Protein AF-A0A5C7KB30-F1 (afdb_monomer)

Secondary structure (DSSP, 8-state):
-HHHHHHHHHHHHHHHHHHHHHHHHHHHHHHHHTT-GGG--HHHHHHHHHHHHHHHHHHHHHHHHHHHHHTTT-HHHHHHHHHHHHHHHHHHHHHHHHHHHHH----

Structure (mmCIF, N/CA/C/O backbone):
data_AF-A0A5C7KB30-F1
#
_entry.id   AF-A0A5C7KB30-F1
#
loop_
_atom_site.group_PDB
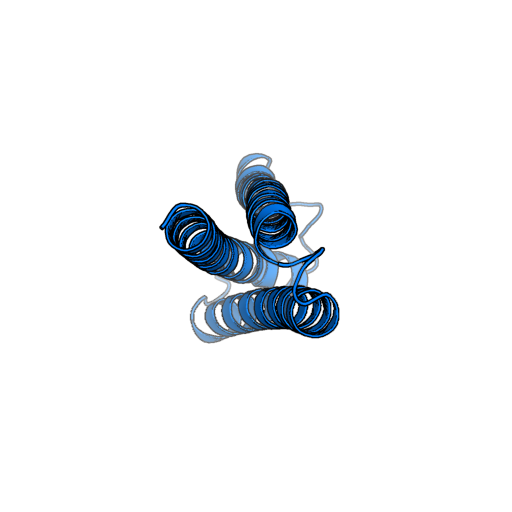_atom_site.id
_atom_site.type_symbol
_atom_site.label_atom_id
_atom_site.label_alt_id
_atom_site.label_comp_id
_atom_site.label_asym_id
_atom_site.label_entity_id
_atom_site.label_seq_id
_atom_site.pdbx_PDB_ins_code
_atom_site.Cartn_x
_atom_site.Cartn_y
_atom_site.Cartn_z
_atom_site.occupancy
_atom_site.B_iso_or_equiv
_atom_site.auth_seq_id
_atom_site.auth_comp_id
_atom_site.auth_asym_id
_atom_site.auth_atom_id
_atom_site.pdbx_PDB_model_num
ATOM 1 N N . MET A 1 1 ? 22.487 -7.937 -17.810 1.00 59.62 1 MET A N 1
ATOM 2 C CA . MET A 1 1 ? 22.420 -8.511 -16.444 1.00 59.62 1 MET A CA 1
ATOM 3 C C . MET A 1 1 ? 21.927 -7.500 -15.410 1.00 59.62 1 MET A C 1
ATOM 5 O O . MET A 1 1 ? 21.012 -7.831 -14.674 1.00 59.62 1 MET A O 1
ATOM 9 N N . GLU A 1 2 ? 22.437 -6.266 -15.395 1.00 83.88 2 GLU A N 1
ATOM 10 C CA . GLU A 1 2 ? 22.112 -5.232 -14.390 1.00 83.88 2 GLU A CA 1
ATOM 11 C C . GLU A 1 2 ? 20.609 -4.913 -14.238 1.00 83.88 2 GLU A C 1
ATOM 13 O O . GLU A 1 2 ? 20.069 -4.939 -13.134 1.00 83.88 2 GLU A O 1
ATOM 18 N N . LYS A 1 3 ? 19.881 -4.740 -15.350 1.00 85.00 3 LYS A N 1
ATOM 19 C CA . LYS A 1 3 ? 18.429 -4.471 -15.323 1.00 85.00 3 LYS A CA 1
ATOM 20 C C . LYS A 1 3 ? 17.598 -5.620 -14.753 1.00 85.00 3 LYS A C 1
ATOM 22 O O . LYS A 1 3 ? 16.577 -5.382 -14.116 1.00 85.00 3 LYS A O 1
ATOM 27 N N . GLY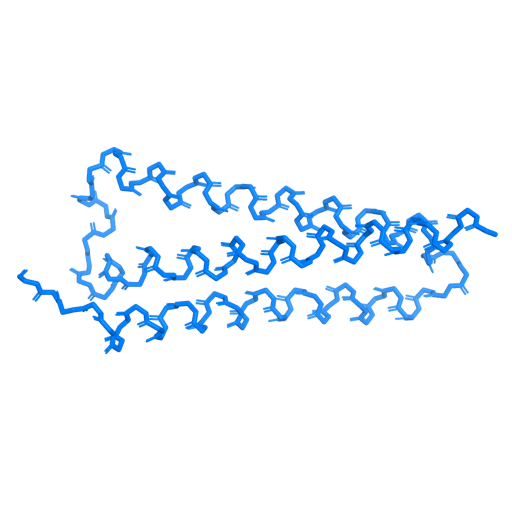 A 1 4 ? 18.039 -6.861 -14.965 1.00 87.75 4 GLY A N 1
ATOM 28 C CA . GLY A 1 4 ? 17.377 -8.042 -14.409 1.00 87.75 4 GLY A CA 1
ATOM 29 C C . GLY A 1 4 ? 17.428 -8.043 -12.883 1.00 87.75 4 GLY A C 1
ATOM 30 O O . GLY A 1 4 ? 16.414 -8.289 -12.242 1.00 87.75 4 GLY A O 1
ATOM 31 N N . ILE A 1 5 ? 18.577 -7.674 -12.309 1.00 91.81 5 ILE A N 1
ATOM 32 C CA . ILE A 1 5 ? 18.756 -7.565 -10.855 1.00 91.81 5 ILE A CA 1
ATOM 33 C C . ILE A 1 5 ? 17.865 -6.454 -10.290 1.00 91.81 5 ILE A C 1
ATOM 35 O O . ILE A 1 5 ? 17.144 -6.692 -9.324 1.00 91.81 5 ILE A O 1
ATOM 39 N N . ILE A 1 6 ? 17.842 -5.274 -10.921 1.00 92.56 6 ILE A N 1
ATOM 40 C CA . ILE A 1 6 ? 17.009 -4.143 -10.475 1.00 92.56 6 ILE A CA 1
ATOM 41 C C . ILE A 1 6 ? 15.523 -4.519 -10.475 1.00 92.56 6 ILE A C 1
ATOM 43 O O . ILE A 1 6 ? 14.822 -4.236 -9.504 1.00 92.56 6 ILE A O 1
ATOM 47 N N . ARG A 1 7 ? 15.044 -5.206 -11.521 1.00 91.25 7 ARG A N 1
ATOM 48 C CA . ARG A 1 7 ? 13.661 -5.704 -11.579 1.00 91.25 7 ARG A CA 1
ATOM 49 C C . ARG A 1 7 ? 13.374 -6.715 -10.469 1.00 91.25 7 ARG A C 1
ATOM 51 O O . ARG A 1 7 ? 12.339 -6.606 -9.822 1.00 91.25 7 ARG A O 1
ATOM 58 N N . SER A 1 8 ? 14.279 -7.658 -10.208 1.00 93.50 8 SER A N 1
ATOM 59 C CA . SER A 1 8 ? 14.107 -8.639 -9.127 1.00 93.50 8 SER A CA 1
ATOM 60 C C . SER A 1 8 ? 14.044 -7.981 -7.748 1.00 93.50 8 SER A C 1
ATOM 62 O O . SER A 1 8 ? 13.163 -8.308 -6.957 1.00 93.50 8 SER A O 1
ATOM 64 N N . VAL A 1 9 ? 14.923 -7.014 -7.466 1.00 95.19 9 VAL A N 1
ATOM 65 C CA . VAL A 1 9 ? 14.890 -6.256 -6.204 1.00 95.19 9 VAL A CA 1
ATOM 66 C C . VAL A 1 9 ? 13.603 -5.438 -6.105 1.00 95.19 9 VAL A C 1
ATOM 68 O O . VAL A 1 9 ? 12.951 -5.462 -5.064 1.00 95.19 9 VAL A O 1
ATOM 71 N N . ALA A 1 10 ? 13.180 -4.783 -7.191 1.00 94.81 10 ALA A N 1
ATOM 72 C CA . ALA A 1 10 ? 11.913 -4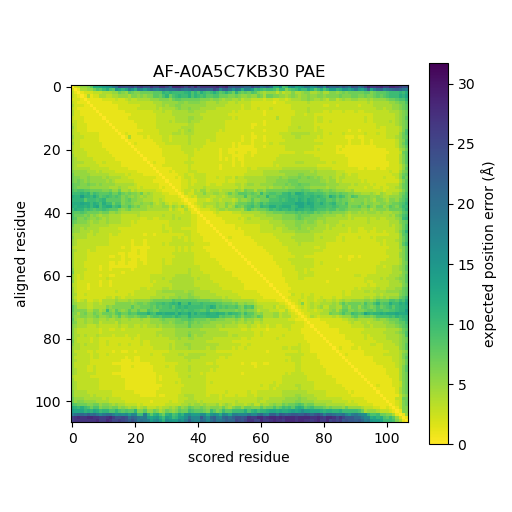.058 -7.231 1.00 94.81 10 ALA A CA 1
ATOM 73 C C . ALA A 1 10 ? 10.724 -4.977 -6.906 1.00 94.81 10 ALA A C 1
ATOM 75 O O . ALA A 1 10 ? 9.890 -4.606 -6.085 1.00 94.81 10 ALA A O 1
ATOM 76 N N . LEU A 1 11 ? 10.681 -6.186 -7.480 1.00 94.44 11 LEU A N 1
ATOM 77 C CA . LEU A 1 11 ? 9.640 -7.182 -7.206 1.00 94.44 11 LEU A CA 1
ATOM 78 C C . LEU A 1 11 ? 9.641 -7.635 -5.742 1.00 94.44 11 LEU A C 1
ATOM 80 O O . LEU A 1 11 ? 8.578 -7.686 -5.128 1.00 94.44 11 LEU A O 1
ATOM 84 N N . LEU A 1 12 ? 10.811 -7.915 -5.159 1.00 96.56 12 LEU A N 1
ATOM 85 C CA . LEU A 1 12 ? 10.923 -8.274 -3.740 1.00 96.56 12 LEU A CA 1
ATOM 86 C C . LEU A 1 12 ? 10.433 -7.140 -2.831 1.00 96.56 12 LEU A C 1
ATOM 88 O O . LEU A 1 12 ? 9.663 -7.385 -1.901 1.00 96.56 12 LEU A O 1
ATOM 92 N N . CYS A 1 13 ? 10.810 -5.894 -3.129 1.00 96.38 13 CYS A N 1
ATOM 93 C CA . CYS A 1 13 ? 10.296 -4.727 -2.417 1.00 96.38 13 CYS A CA 1
ATOM 94 C C . CYS A 1 13 ? 8.776 -4.599 -2.576 1.00 96.38 13 CYS A C 1
ATOM 96 O O . CYS A 1 13 ? 8.085 -4.357 -1.591 1.00 96.38 13 CYS A O 1
ATOM 98 N N . SER A 1 14 ? 8.235 -4.809 -3.780 1.00 96.06 14 SER A N 1
ATOM 99 C CA . SER A 1 14 ? 6.789 -4.781 -4.010 1.00 96.06 14 SER A CA 1
ATOM 100 C C . SER A 1 14 ? 6.057 -5.830 -3.174 1.00 96.06 14 SER A C 1
ATOM 102 O O . SER A 1 14 ? 5.053 -5.504 -2.548 1.00 96.06 14 SER A O 1
ATOM 104 N N . LEU A 1 15 ? 6.576 -7.059 -3.088 1.00 96.75 15 LEU A N 1
ATOM 105 C CA . LEU A 1 15 ? 6.006 -8.111 -2.238 1.00 96.75 15 LEU A CA 1
ATOM 106 C C . LEU A 1 15 ? 6.016 -7.723 -0.751 1.00 96.75 15 LEU A C 1
ATOM 108 O O . LEU A 1 15 ? 5.014 -7.914 -0.064 1.00 96.75 15 LEU A O 1
ATOM 112 N N . GLY A 1 16 ? 7.105 -7.119 -0.265 1.00 95.69 16 GLY A N 1
ATOM 113 C CA . GLY A 1 16 ? 7.160 -6.566 1.093 1.00 95.69 16 GLY A CA 1
ATOM 114 C C . GLY A 1 16 ? 6.114 -5.469 1.324 1.00 95.69 16 GLY A C 1
ATOM 115 O O . GLY A 1 16 ? 5.432 -5.464 2.349 1.00 95.69 16 GLY A O 1
ATOM 116 N N . GLY A 1 17 ? 5.920 -4.587 0.339 1.00 96.81 17 GLY A N 1
ATOM 117 C CA . GLY A 1 17 ? 4.867 -3.571 0.359 1.00 96.81 17 GLY A CA 1
ATOM 118 C C . GLY A 1 17 ? 3.458 -4.165 0.428 1.00 96.81 17 GLY A C 1
ATOM 119 O O . GLY A 1 17 ? 2.628 -3.651 1.173 1.00 96.81 17 GLY A O 1
ATOM 120 N N . LEU A 1 18 ? 3.192 -5.283 -0.260 1.00 97.56 18 LEU A N 1
ATOM 121 C CA . LEU A 1 18 ? 1.905 -5.989 -0.161 1.00 97.56 18 LEU A CA 1
ATOM 122 C C . LEU A 1 18 ? 1.636 -6.513 1.253 1.00 97.56 18 LEU A C 1
ATOM 124 O O . LEU A 1 18 ? 0.514 -6.394 1.742 1.00 97.56 18 LEU A O 1
ATOM 128 N N . GLY A 1 19 ? 2.656 -7.059 1.922 1.00 97.38 19 GLY A N 1
ATOM 129 C CA . GLY A 1 19 ? 2.538 -7.503 3.312 1.00 97.38 19 GLY A CA 1
ATOM 130 C C . GLY A 1 19 ? 2.212 -6.351 4.266 1.00 97.38 19 GLY A C 1
ATOM 131 O O . GLY A 1 19 ? 1.339 -6.483 5.123 1.00 97.38 19 GLY A O 1
ATOM 132 N N . LEU A 1 20 ? 2.853 -5.195 4.074 1.00 97.62 20 LEU A N 1
ATOM 133 C CA . LEU A 1 20 ? 2.582 -3.992 4.865 1.00 97.62 20 LEU A CA 1
ATOM 134 C C . LEU A 1 20 ? 1.183 -3.425 4.592 1.00 97.62 20 LEU A C 1
ATOM 136 O O . LEU A 1 20 ? 0.479 -3.074 5.533 1.00 97.62 20 LEU A O 1
ATOM 140 N N . ALA A 1 21 ? 0.744 -3.391 3.331 1.00 97.88 21 ALA A N 1
ATOM 141 C CA . ALA A 1 21 ? -0.612 -2.987 2.962 1.00 97.88 21 ALA A CA 1
ATOM 142 C C . ALA A 1 21 ? -1.667 -3.895 3.614 1.00 97.88 21 ALA A C 1
ATOM 144 O O . ALA A 1 21 ? -2.620 -3.418 4.230 1.00 97.88 21 ALA A O 1
ATOM 145 N N . TRP A 1 22 ? -1.457 -5.211 3.557 1.00 98.31 22 TRP A N 1
ATOM 146 C CA . TRP A 1 22 ? -2.305 -6.170 4.257 1.00 98.31 22 TRP A CA 1
ATOM 147 C C . TRP A 1 22 ? -2.344 -5.903 5.768 1.00 98.31 22 TRP A C 1
ATOM 149 O O . TRP A 1 22 ? -3.431 -5.838 6.340 1.00 98.31 22 TRP A O 1
ATOM 159 N N . ALA A 1 23 ? -1.192 -5.661 6.403 1.00 96.94 23 ALA A N 1
ATOM 160 C CA . ALA A 1 23 ? -1.111 -5.351 7.831 1.00 96.94 23 ALA A CA 1
ATOM 161 C C . ALA A 1 23 ? -1.874 -4.067 8.201 1.00 96.94 23 ALA A C 1
ATOM 163 O O . ALA A 1 23 ? -2.626 -4.065 9.174 1.00 96.94 23 ALA A O 1
ATOM 164 N N . VAL A 1 24 ? -1.755 -3.000 7.400 1.00 96.94 24 VAL A N 1
ATOM 165 C CA . VAL A 1 24 ? -2.553 -1.771 7.574 1.00 96.94 24 VAL A CA 1
ATOM 166 C C . VAL A 1 24 ? -4.043 -2.101 7.586 1.00 96.94 24 VAL A C 1
ATOM 168 O O . VAL A 1 24 ? -4.756 -1.668 8.488 1.00 96.94 24 VAL A O 1
ATOM 171 N N . GLY A 1 25 ? -4.503 -2.908 6.627 1.00 95.94 25 GLY A N 1
ATOM 172 C CA . GLY A 1 25 ? -5.884 -3.381 6.578 1.00 95.94 25 GLY A CA 1
ATOM 173 C C . GLY A 1 25 ? -6.296 -4.143 7.837 1.00 95.94 25 GLY A C 1
ATOM 174 O O . GLY A 1 25 ? -7.339 -3.851 8.418 1.00 95.94 25 GLY A O 1
ATOM 175 N N . VAL A 1 26 ? -5.462 -5.084 8.287 1.00 96.38 26 VAL A N 1
ATOM 176 C CA . VAL A 1 26 ? -5.730 -5.905 9.478 1.00 96.38 26 VAL A CA 1
ATOM 177 C C . VAL A 1 26 ? -5.913 -5.051 10.729 1.00 96.38 26 VAL A C 1
ATOM 179 O O . VAL A 1 26 ? -6.888 -5.244 11.460 1.00 96.38 26 VAL A O 1
ATOM 182 N N . PHE A 1 27 ? -4.999 -4.111 10.971 1.00 94.50 27 PHE A N 1
ATOM 183 C CA . PHE A 1 27 ? -4.998 -3.311 12.194 1.00 94.50 27 PHE A CA 1
ATOM 184 C C . PHE A 1 27 ? -6.006 -2.159 12.160 1.00 94.50 27 PHE A C 1
ATOM 186 O O . PHE A 1 27 ? -6.587 -1.836 13.191 1.00 94.50 27 PHE A O 1
ATOM 193 N N . ALA A 1 28 ? -6.260 -1.557 10.995 1.00 93.88 28 ALA A N 1
ATOM 194 C CA . ALA A 1 28 ? -7.183 -0.428 10.887 1.00 93.88 28 ALA A CA 1
ATOM 195 C C . ALA A 1 28 ? -8.664 -0.845 10.839 1.00 93.88 28 ALA A C 1
ATOM 197 O O . ALA A 1 28 ? -9.528 -0.030 11.159 1.00 93.88 28 ALA A O 1
ATOM 198 N N . ALA A 1 29 ? -8.983 -2.088 10.463 1.00 94.00 29 ALA A N 1
ATOM 199 C CA . ALA A 1 29 ? -10.364 -2.505 10.210 1.00 94.00 29 ALA A CA 1
ATOM 200 C C . ALA A 1 29 ? -11.289 -2.434 11.430 1.00 94.00 29 ALA A C 1
ATOM 202 O O . ALA A 1 29 ? -12.395 -1.910 11.320 1.00 94.00 29 ALA A O 1
ATOM 203 N N . ILE A 1 30 ? -10.856 -2.943 12.586 1.00 89.75 30 ILE A N 1
ATOM 204 C CA . ILE A 1 30 ? -11.697 -2.970 13.795 1.00 89.75 30 ILE A CA 1
ATOM 205 C C . ILE A 1 30 ? -11.881 -1.556 14.360 1.00 89.75 30 ILE A C 1
ATOM 207 O O . ILE A 1 30 ? -13.028 -1.156 14.565 1.00 89.75 30 ILE A O 1
ATOM 211 N N . PRO A 1 31 ? -10.816 -0.741 14.533 1.00 90.69 31 PRO A N 1
ATOM 212 C CA . PRO A 1 31 ? -10.988 0.634 14.987 1.00 90.69 31 PRO A CA 1
ATOM 213 C C . PRO A 1 31 ? -11.860 1.481 14.055 1.00 90.69 31 PRO A C 1
ATOM 215 O O . PRO A 1 31 ? -12.605 2.338 14.531 1.00 90.69 31 PRO A O 1
ATOM 218 N N . LEU A 1 32 ? -11.787 1.235 12.741 1.00 90.25 32 LEU A N 1
ATOM 219 C CA . LEU A 1 32 ?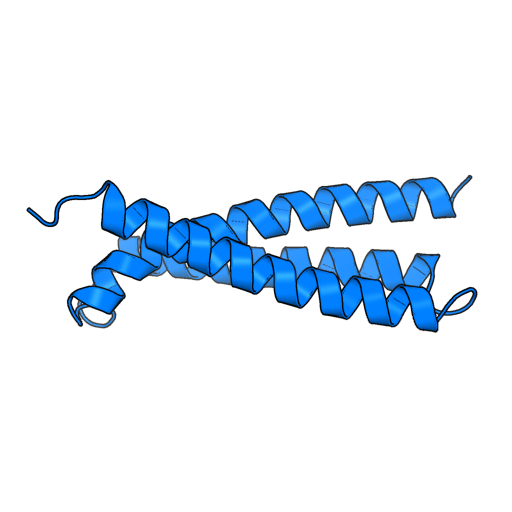 -12.622 1.902 11.743 1.00 90.25 32 LEU A CA 1
ATOM 220 C C . LEU A 1 32 ? -14.091 1.469 11.843 1.00 90.25 32 LEU A C 1
ATOM 222 O O . LEU A 1 32 ? -14.968 2.329 11.836 1.00 90.25 32 LEU A O 1
ATOM 226 N N . ARG A 1 33 ? -14.360 0.161 11.973 1.00 89.62 33 ARG A N 1
ATOM 227 C CA . ARG A 1 33 ? -15.714 -0.391 12.162 1.00 89.62 33 ARG A CA 1
ATOM 228 C C . ARG A 1 33 ? -16.389 0.191 13.401 1.00 89.62 33 ARG A C 1
ATOM 230 O O . ARG A 1 33 ? -17.557 0.559 13.343 1.00 89.62 33 ARG A O 1
ATOM 237 N N . ASP A 1 34 ? -15.648 0.275 14.499 1.00 89.50 34 ASP A N 1
ATOM 238 C CA . ASP A 1 34 ? -16.191 0.669 15.799 1.00 89.50 34 ASP A CA 1
ATOM 239 C C . ASP A 1 34 ? -16.148 2.191 16.027 1.00 89.50 34 ASP A C 1
ATOM 241 O O . ASP A 1 34 ? -16.448 2.659 17.123 1.00 89.50 34 ASP A O 1
ATOM 245 N N . GLY A 1 35 ? -15.738 2.979 15.023 1.00 89.06 35 GLY A N 1
ATOM 246 C CA . GLY A 1 35 ? -15.666 4.443 15.111 1.00 89.06 35 GLY A CA 1
ATOM 247 C C . GLY A 1 35 ? -14.636 4.974 16.117 1.00 89.06 35 GLY A C 1
ATOM 248 O O . GLY A 1 35 ? -14.664 6.153 16.463 1.00 89.06 35 GLY A O 1
ATOM 249 N N . ARG A 1 36 ? -13.714 4.124 16.582 1.00 90.62 36 ARG A N 1
ATOM 250 C CA . ARG A 1 36 ? -12.778 4.403 17.685 1.00 90.62 36 ARG A CA 1
ATOM 251 C C . ARG A 1 36 ? -11.368 4.793 17.231 1.00 90.62 36 ARG A C 1
ATOM 253 O O . ARG A 1 36 ? -10.462 4.860 18.053 1.00 90.62 36 ARG A O 1
ATOM 260 N N . LEU A 1 37 ? -11.158 5.046 15.936 1.00 85.69 37 LEU A N 1
ATOM 261 C CA . LEU A 1 37 ? -9.849 5.414 15.367 1.00 85.69 37 LEU A CA 1
ATOM 262 C C . LEU A 1 37 ? -9.167 6.574 16.114 1.00 85.69 37 LEU A C 1
ATOM 264 O O . LEU A 1 37 ? -7.968 6.529 16.355 1.00 85.69 37 LEU A O 1
ATOM 268 N N . PHE A 1 38 ? -9.919 7.596 16.523 1.00 84.56 38 PHE A N 1
ATOM 269 C CA . PHE A 1 38 ? -9.360 8.757 17.230 1.00 84.56 38 PHE A CA 1
ATOM 270 C C . PHE A 1 38 ? -9.322 8.602 18.756 1.00 84.56 38 PHE A C 1
ATOM 272 O O . PHE A 1 38 ? -8.810 9.480 19.443 1.00 84.56 38 PHE A O 1
ATOM 279 N N . SER A 1 39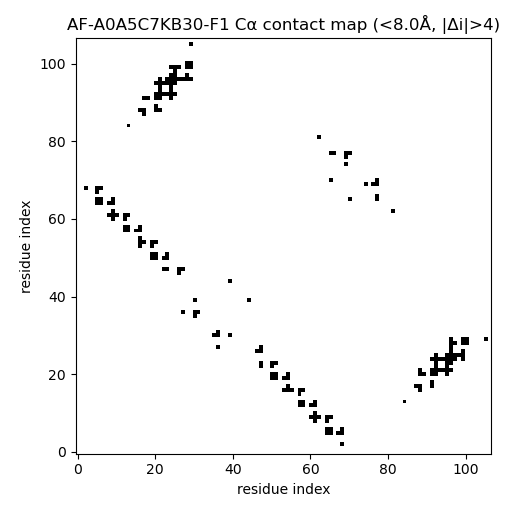 ? -9.842 7.494 19.286 1.00 89.81 39 SER A N 1
ATOM 280 C CA . SER A 1 39 ? -9.793 7.151 20.711 1.00 89.81 39 SER A CA 1
ATOM 281 C C . SER A 1 39 ? -8.861 5.969 20.994 1.00 89.81 39 SER A C 1
ATOM 283 O O . SER A 1 39 ? -8.931 5.377 22.069 1.00 89.81 39 SER A O 1
ATOM 285 N N . MET A 1 40 ? -8.026 5.591 20.021 1.00 89.25 40 MET A N 1
ATOM 286 C CA . MET A 1 40 ? -7.013 4.550 20.177 1.00 89.25 40 MET A CA 1
ATOM 287 C C . MET A 1 40 ? -5.893 5.003 21.114 1.00 89.25 40 MET A C 1
ATOM 289 O O . MET A 1 40 ? -5.568 6.188 21.212 1.00 89.25 40 MET A O 1
ATOM 293 N N . SER A 1 41 ? -5.245 4.038 21.756 1.00 92.81 41 SER A N 1
ATOM 294 C CA . SER A 1 41 ? -3.994 4.273 22.467 1.00 92.81 41 SER A CA 1
ATOM 295 C C . SER A 1 41 ? -2.877 4.707 21.507 1.00 92.81 41 SER A C 1
ATOM 297 O O . SER A 1 41 ? -2.884 4.402 20.310 1.00 92.81 41 SER A O 1
ATOM 299 N N . ASN A 1 42 ? -1.850 5.370 22.049 1.00 93.88 42 ASN A N 1
ATOM 300 C CA . ASN A 1 42 ? -0.669 5.756 21.272 1.00 93.88 42 ASN A CA 1
ATOM 301 C C . ASN A 1 42 ? 0.001 4.550 20.596 1.00 93.88 42 ASN A C 1
ATOM 303 O O . ASN A 1 42 ? 0.479 4.669 19.472 1.00 93.88 42 ASN A O 1
ATOM 307 N N . THR A 1 43 ? 0.013 3.387 21.252 1.00 92.75 43 THR A N 1
ATOM 308 C CA . THR A 1 43 ? 0.614 2.164 20.710 1.00 92.75 43 THR A CA 1
ATOM 309 C C . THR A 1 43 ? -0.168 1.628 19.512 1.00 92.75 43 THR A C 1
ATOM 311 O O . THR A 1 43 ? 0.435 1.332 18.484 1.00 92.75 43 THR A O 1
ATOM 314 N N . GLU A 1 44 ? -1.499 1.555 19.587 1.00 91.00 44 GLU A N 1
ATOM 315 C CA . GLU A 1 44 ? -2.342 1.121 18.459 1.00 91.00 44 GLU A CA 1
ATOM 316 C C . GLU A 1 44 ? -2.187 2.055 17.252 1.00 91.00 44 GLU A C 1
ATOM 318 O O . GLU A 1 44 ? -2.001 1.608 16.117 1.00 91.00 44 GLU A O 1
ATOM 323 N N . MET A 1 45 ? -2.173 3.364 17.511 1.00 93.88 45 MET A N 1
ATOM 324 C CA . MET A 1 45 ? -1.956 4.372 16.479 1.00 93.88 45 MET A CA 1
ATOM 325 C C . MET A 1 45 ? -0.558 4.265 15.852 1.00 93.88 45 MET A C 1
ATOM 327 O O . MET A 1 45 ? -0.426 4.404 14.636 1.00 93.88 45 MET A O 1
ATOM 331 N N . GLN A 1 46 ? 0.481 3.967 16.639 1.00 94.88 46 GLN A N 1
ATOM 332 C CA . GLN A 1 46 ? 1.833 3.721 16.126 1.00 94.88 46 GLN A CA 1
ATOM 333 C C . GLN A 1 46 ? 1.904 2.461 15.263 1.00 94.88 46 GLN A C 1
ATOM 335 O O . GLN A 1 46 ? 2.539 2.498 14.215 1.00 94.88 46 GLN A O 1
ATOM 340 N N . VAL A 1 47 ? 1.244 1.365 15.645 1.00 93.88 47 VAL A N 1
ATOM 341 C CA . VAL A 1 47 ? 1.248 0.122 14.852 1.00 93.88 47 VAL A CA 1
ATOM 342 C C . VAL A 1 47 ? 0.642 0.359 13.468 1.00 93.88 47 VAL A C 1
ATOM 344 O O . VAL A 1 47 ? 1.248 -0.011 12.458 1.00 93.88 47 VAL A O 1
ATOM 347 N N . ILE A 1 48 ? -0.511 1.029 13.403 1.00 94.69 48 ILE A N 1
ATOM 348 C CA . ILE A 1 48 ? -1.159 1.372 12.128 1.00 94.69 48 ILE A CA 1
ATOM 349 C C . ILE A 1 48 ? -0.310 2.389 11.357 1.00 94.69 48 ILE A C 1
ATOM 351 O O . ILE A 1 48 ? -0.029 2.193 10.174 1.00 94.69 48 ILE A O 1
ATOM 355 N N . GLY A 1 49 ? 0.133 3.455 12.027 1.00 94.88 49 GLY A N 1
ATOM 356 C CA . GLY A 1 49 ? 0.880 4.554 11.421 1.00 94.88 49 GLY A CA 1
ATOM 357 C C . GLY A 1 49 ? 2.229 4.125 10.849 1.00 94.88 49 GLY A C 1
ATOM 358 O O . GLY A 1 49 ? 2.526 4.439 9.699 1.00 94.88 49 GLY A O 1
ATOM 359 N N . ILE A 1 50 ? 3.024 3.362 11.603 1.00 96.38 50 ILE A N 1
ATOM 360 C CA . ILE A 1 50 ? 4.317 2.839 11.143 1.00 96.38 50 ILE A CA 1
ATOM 361 C C . ILE A 1 50 ? 4.095 1.886 9.970 1.00 96.38 50 ILE A C 1
ATOM 363 O O . ILE A 1 50 ? 4.729 2.061 8.934 1.00 96.38 50 ILE A O 1
ATOM 367 N N . SER A 1 51 ? 3.146 0.948 10.073 1.00 95.19 51 SER A N 1
ATOM 368 C CA . SER A 1 51 ? 2.837 0.031 8.967 1.00 95.19 51 SER A CA 1
ATOM 369 C C . SER A 1 51 ? 2.456 0.793 7.695 1.00 95.19 51 SER A C 1
ATOM 371 O O . SER A 1 51 ? 2.933 0.466 6.609 1.00 95.19 51 SER A O 1
ATOM 373 N N . PHE A 1 52 ? 1.653 1.852 7.827 1.00 96.50 52 PHE A N 1
ATOM 374 C CA . PHE A 1 52 ? 1.223 2.685 6.708 1.00 96.50 52 PHE A CA 1
ATOM 375 C C . PHE A 1 52 ? 2.374 3.485 6.093 1.00 96.50 52 PHE A C 1
ATOM 377 O O . PHE A 1 52 ? 2.585 3.431 4.881 1.00 96.50 52 PHE A O 1
ATOM 384 N N . VAL A 1 53 ? 3.160 4.184 6.912 1.00 98.00 53 VAL A N 1
ATOM 385 C CA . VAL A 1 53 ? 4.304 4.975 6.439 1.00 98.00 53 VAL A CA 1
ATOM 386 C C . VAL A 1 53 ? 5.351 4.073 5.789 1.00 98.00 53 VAL A C 1
ATOM 388 O O . VAL A 1 53 ? 5.813 4.364 4.686 1.00 98.00 53 VAL A O 1
ATOM 391 N N . THR A 1 54 ? 5.691 2.942 6.411 1.00 97.44 54 THR A N 1
ATOM 392 C CA . THR A 1 54 ? 6.636 1.982 5.834 1.00 97.44 54 THR A CA 1
ATOM 393 C C . THR A 1 54 ? 6.089 1.378 4.540 1.00 97.44 54 THR A C 1
ATOM 395 O O . THR A 1 54 ? 6.845 1.252 3.578 1.00 97.44 54 THR A O 1
ATOM 398 N N . CYS A 1 55 ? 4.784 1.083 4.457 1.00 97.56 55 CYS A N 1
ATOM 399 C CA . CYS A 1 55 ? 4.142 0.635 3.217 1.00 97.56 55 CYS A CA 1
ATOM 400 C C . CYS A 1 55 ? 4.359 1.644 2.083 1.00 97.56 55 CYS A C 1
ATOM 402 O O . CYS A 1 55 ? 4.802 1.268 0.998 1.00 97.56 55 CYS A O 1
ATOM 404 N N . LEU A 1 56 ? 4.113 2.933 2.341 1.00 97.38 56 LEU A N 1
ATOM 405 C CA . LEU A 1 56 ? 4.308 3.996 1.353 1.00 97.38 56 LEU A CA 1
ATOM 406 C C . LEU A 1 56 ? 5.771 4.129 0.922 1.00 97.38 56 LEU A C 1
ATOM 408 O O . LEU A 1 56 ? 6.041 4.241 -0.274 1.00 97.38 56 LEU A O 1
ATOM 412 N N . LEU A 1 57 ? 6.714 4.079 1.866 1.00 98.00 57 LEU A N 1
ATOM 413 C CA . LEU A 1 57 ? 8.147 4.170 1.569 1.00 98.00 57 LEU A CA 1
ATOM 414 C C . LEU A 1 57 ? 8.631 2.990 0.722 1.00 98.00 57 LEU A C 1
ATOM 416 O O . LEU A 1 57 ? 9.333 3.188 -0.272 1.00 98.00 57 LEU A O 1
ATOM 420 N N . VAL A 1 58 ? 8.222 1.768 1.067 1.00 97.38 58 VAL A N 1
ATOM 421 C CA . VAL A 1 58 ? 8.577 0.566 0.302 1.00 97.38 58 VAL A CA 1
ATOM 422 C C . VAL A 1 58 ? 7.907 0.584 -1.072 1.00 97.38 58 VAL A C 1
ATOM 424 O O . VAL A 1 58 ? 8.554 0.289 -2.081 1.00 97.38 58 VAL A O 1
ATOM 427 N N . ALA A 1 59 ? 6.636 0.988 -1.150 1.00 96.38 59 ALA A N 1
ATOM 428 C CA . ALA A 1 59 ? 5.933 1.118 -2.417 1.00 96.38 59 ALA A CA 1
ATOM 429 C C . ALA A 1 59 ? 6.613 2.141 -3.336 1.00 96.38 59 ALA A C 1
ATOM 431 O O . ALA A 1 59 ? 6.895 1.831 -4.496 1.00 96.38 59 ALA A O 1
ATOM 432 N N . TRP A 1 60 ? 6.962 3.311 -2.803 1.00 97.19 60 TRP A N 1
ATOM 433 C CA . TRP A 1 60 ? 7.728 4.327 -3.516 1.00 97.19 60 TRP A CA 1
ATOM 434 C C . TRP A 1 60 ? 9.076 3.789 -4.005 1.00 97.19 60 TRP A C 1
ATOM 436 O O . TRP A 1 60 ? 9.381 3.900 -5.193 1.00 97.19 60 TRP A O 1
ATOM 446 N N . GLY A 1 61 ? 9.853 3.153 -3.122 1.00 96.50 61 GLY A N 1
ATOM 447 C CA . GLY A 1 61 ? 11.154 2.570 -3.457 1.00 96.50 61 GLY A CA 1
ATOM 448 C C . GLY A 1 61 ? 11.062 1.529 -4.573 1.00 96.50 61 GLY A C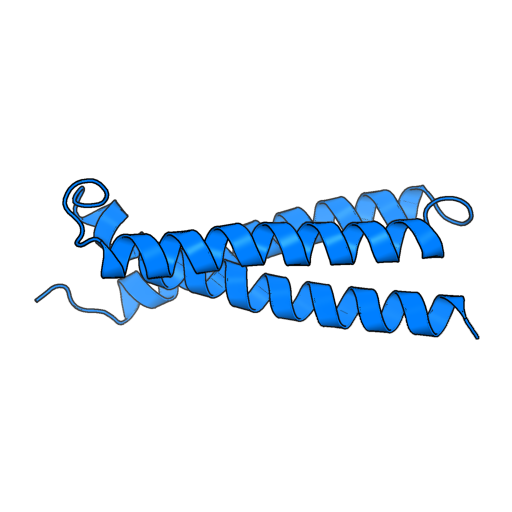 1
ATOM 449 O O . GLY A 1 61 ? 11.826 1.585 -5.536 1.00 96.50 61 GLY A O 1
ATOM 450 N N . SER A 1 62 ? 10.071 0.637 -4.513 1.00 95.81 62 SER A N 1
ATOM 451 C CA . SER A 1 62 ? 9.856 -0.379 -5.553 1.00 95.81 62 SER A CA 1
ATOM 452 C C . SER A 1 62 ? 9.518 0.236 -6.919 1.00 95.81 62 SER A C 1
ATOM 454 O O . SER A 1 62 ? 10.111 -0.135 -7.933 1.00 95.81 62 SER A O 1
ATOM 456 N N . VAL A 1 63 ? 8.638 1.245 -6.957 1.00 95.75 63 VAL A N 1
ATOM 457 C CA . VAL A 1 63 ? 8.280 1.961 -8.193 1.00 95.75 63 VAL A CA 1
ATOM 458 C C . VAL A 1 63 ? 9.459 2.774 -8.726 1.00 95.75 63 VAL A C 1
ATOM 460 O O . VAL A 1 63 ? 9.624 2.884 -9.945 1.00 95.75 63 VAL A O 1
ATOM 463 N N . HIS A 1 64 ? 10.284 3.337 -7.841 1.00 95.88 64 HIS A N 1
ATOM 464 C CA . HIS A 1 64 ? 11.497 4.052 -8.216 1.00 95.88 64 HIS A CA 1
ATOM 465 C C . HIS A 1 64 ? 12.507 3.117 -8.892 1.00 95.88 64 HIS A C 1
ATOM 467 O O . HIS A 1 64 ? 12.944 3.411 -10.006 1.00 95.88 64 HIS A O 1
ATOM 473 N N . LEU A 1 65 ? 12.793 1.954 -8.300 1.00 94.19 65 LEU A N 1
ATOM 474 C CA . LEU A 1 65 ? 13.664 0.939 -8.905 1.00 94.19 65 LEU A CA 1
ATOM 475 C C . LEU A 1 65 ? 13.134 0.466 -10.263 1.00 94.19 65 LEU A C 1
ATOM 477 O O . LEU A 1 65 ? 13.877 0.428 -11.245 1.00 94.19 65 LEU A O 1
ATOM 481 N N . LEU A 1 66 ? 11.829 0.193 -10.355 1.00 91.88 66 LEU A N 1
ATOM 482 C CA . LEU A 1 66 ? 11.188 -0.178 -11.618 1.00 91.88 66 LEU A CA 1
ATOM 483 C C . LEU A 1 66 ? 11.346 0.920 -12.685 1.00 91.88 66 LEU A C 1
ATOM 485 O O . LEU A 1 66 ? 11.523 0.635 -13.868 1.00 91.88 66 LEU A O 1
ATOM 489 N N . SER A 1 67 ? 11.310 2.191 -12.273 1.00 93.31 67 SER A N 1
ATOM 490 C CA . SER A 1 67 ? 11.480 3.319 -13.190 1.00 93.31 67 SER A CA 1
ATOM 491 C C . SER A 1 67 ? 12.889 3.397 -13.779 1.00 93.31 67 SER A C 1
ATOM 493 O O . SER A 1 67 ? 13.027 3.743 -14.950 1.00 93.31 67 SER A O 1
ATOM 495 N N . ILE A 1 68 ? 13.916 3.025 -13.009 1.00 92.44 68 ILE A N 1
ATOM 496 C CA . ILE A 1 68 ? 15.306 2.981 -13.480 1.00 92.44 68 ILE A CA 1
ATOM 497 C C . ILE A 1 68 ? 15.470 1.880 -14.534 1.00 92.44 68 ILE A C 1
ATOM 499 O O . ILE A 1 68 ? 16.143 2.085 -15.542 1.00 92.44 68 ILE A O 1
ATOM 503 N N . ALA A 1 69 ? 14.822 0.729 -14.335 1.00 89.75 69 ALA A N 1
ATOM 504 C CA . ALA A 1 69 ? 14.910 -0.390 -15.267 1.00 89.75 69 ALA A CA 1
ATOM 505 C C . ALA A 1 69 ? 14.136 -0.150 -16.578 1.00 89.75 69 ALA A C 1
ATOM 507 O O . ALA A 1 69 ? 14.682 -0.395 -17.654 1.00 89.75 69 ALA A O 1
ATOM 508 N N . ASP A 1 70 ? 12.887 0.335 -16.493 1.00 87.88 70 ASP A N 1
ATOM 509 C CA . ASP A 1 70 ? 11.906 0.149 -17.577 1.00 87.88 70 ASP A CA 1
ATOM 510 C C . ASP A 1 70 ? 11.300 1.431 -18.152 1.00 87.88 70 ASP A C 1
ATOM 512 O O . ASP A 1 70 ? 10.675 1.389 -19.214 1.00 87.88 70 ASP A O 1
ATOM 516 N N . LYS A 1 71 ? 11.473 2.589 -17.502 1.00 87.06 71 LYS A N 1
ATOM 517 C CA . LYS A 1 71 ? 10.782 3.825 -17.913 1.00 87.06 71 LYS A CA 1
ATOM 518 C C . LYS A 1 71 ? 11.183 4.304 -19.312 1.00 87.06 71 LYS A C 1
ATOM 520 O O . LYS A 1 71 ? 10.334 4.845 -20.014 1.00 87.06 71 LYS A O 1
ATOM 525 N N . ILE A 1 72 ? 12.450 4.128 -19.696 1.00 88.06 72 ILE A N 1
ATOM 526 C CA . ILE A 1 72 ? 12.989 4.600 -20.983 1.00 88.06 72 ILE A CA 1
ATOM 527 C C . ILE A 1 72 ? 12.730 3.577 -22.093 1.00 88.06 72 ILE A C 1
ATOM 529 O O . ILE A 1 72 ? 12.226 3.938 -23.150 1.00 88.06 72 ILE A O 1
ATOM 533 N N . GLU A 1 73 ? 13.033 2.300 -21.851 1.00 87.25 73 GLU A N 1
ATOM 534 C CA . GLU A 1 73 ? 12.901 1.252 -22.873 1.00 87.25 73 GLU A CA 1
ATOM 535 C C . GLU A 1 73 ? 11.453 0.838 -23.121 1.00 87.25 73 GLU A C 1
ATOM 537 O O . GLU A 1 73 ? 11.086 0.533 -24.253 1.00 87.25 73 GLU A O 1
ATOM 542 N N . ASN A 1 74 ? 10.620 0.798 -22.076 1.00 88.00 74 ASN A N 1
ATOM 543 C CA . ASN A 1 74 ? 9.257 0.294 -22.196 1.00 88.00 74 ASN A CA 1
ATOM 544 C C . ASN A 1 74 ? 8.260 1.084 -21.321 1.00 88.00 74 ASN A C 1
ATOM 546 O O . ASN A 1 74 ? 7.678 0.562 -20.361 1.00 88.00 74 ASN A O 1
ATOM 550 N N . PRO A 1 75 ? 7.993 2.361 -21.664 1.00 90.81 75 PRO A N 1
ATOM 551 C CA . PRO A 1 75 ? 7.188 3.274 -20.845 1.00 90.81 75 PRO A CA 1
ATOM 552 C C . PRO A 1 75 ? 5.730 2.829 -20.666 1.00 90.81 75 PRO A C 1
ATOM 554 O O . PRO A 1 75 ? 5.069 3.217 -19.698 1.00 90.81 75 PRO A O 1
ATOM 557 N N . ARG A 1 76 ? 5.184 2.029 -21.595 1.00 92.81 76 ARG A N 1
ATOM 558 C CA . ARG A 1 76 ? 3.837 1.451 -21.452 1.00 92.81 76 ARG A CA 1
ATOM 559 C C . ARG A 1 76 ? 3.814 0.379 -20.365 1.00 92.81 76 ARG A C 1
ATOM 561 O O . ARG A 1 76 ? 2.972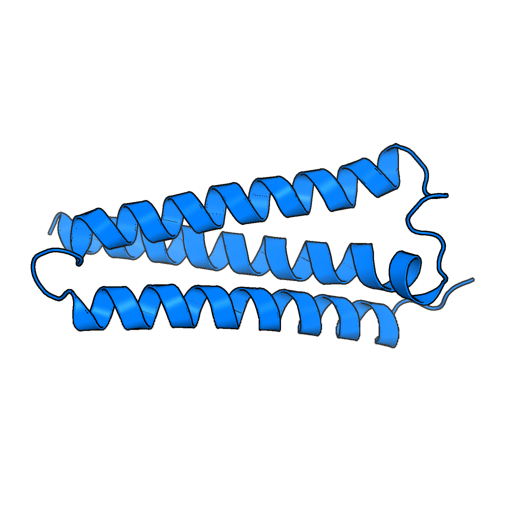 0.468 -19.476 1.00 92.81 76 ARG A O 1
ATOM 568 N N . ALA A 1 77 ? 4.759 -0.561 -20.399 1.00 88.81 77 ALA A N 1
ATOM 569 C CA . ALA A 1 77 ? 4.877 -1.613 -19.393 1.00 88.81 77 ALA A CA 1
ATOM 570 C C . ALA A 1 77 ? 5.096 -1.025 -17.990 1.00 88.81 77 ALA A C 1
ATOM 572 O O . ALA A 1 77 ? 4.372 -1.383 -17.064 1.00 88.81 77 ALA A O 1
ATOM 573 N N . TYR A 1 78 ? 5.987 -0.032 -17.858 1.00 92.31 78 TYR A N 1
ATOM 574 C CA . TYR A 1 78 ? 6.207 0.685 -16.597 1.00 92.31 78 TYR A CA 1
ATOM 575 C C . TYR A 1 78 ? 4.913 1.297 -16.029 1.00 92.31 78 TYR A C 1
ATOM 577 O O . TYR A 1 78 ? 4.611 1.136 -14.846 1.00 92.31 78 TYR A O 1
ATOM 585 N N . ARG A 1 79 ? 4.111 1.979 -16.863 1.00 93.44 79 ARG A N 1
ATOM 586 C CA . ARG A 1 79 ? 2.841 2.582 -16.418 1.00 93.44 79 ARG A CA 1
ATOM 587 C C . ARG A 1 79 ? 1.830 1.535 -15.958 1.00 93.44 79 ARG A C 1
ATOM 589 O O . ARG A 1 79 ? 1.193 1.749 -14.929 1.00 93.44 79 ARG A O 1
ATOM 596 N N . ILE A 1 80 ? 1.708 0.429 -16.694 1.00 95.06 80 ILE A N 1
ATOM 597 C CA . ILE A 1 80 ? 0.806 -0.678 -16.349 1.00 95.06 80 ILE A CA 1
ATOM 598 C C . ILE A 1 80 ? 1.239 -1.318 -15.030 1.00 95.06 80 ILE A C 1
ATOM 600 O O . ILE A 1 80 ? 0.414 -1.461 -14.137 1.00 95.06 80 ILE A O 1
ATOM 604 N N . MET A 1 81 ? 2.525 -1.634 -14.868 1.00 93.12 81 MET A N 1
ATOM 605 C CA . MET A 1 81 ? 3.054 -2.224 -13.635 1.00 93.12 81 MET A CA 1
ATOM 606 C C . MET A 1 81 ? 2.873 -1.301 -12.431 1.00 93.12 81 MET A C 1
ATOM 608 O O . MET A 1 81 ? 2.433 -1.754 -11.381 1.00 93.12 81 MET A O 1
ATOM 612 N N . ARG A 1 82 ? 3.139 0.003 -12.578 1.00 94.88 82 ARG A N 1
ATOM 613 C CA . ARG A 1 82 ? 2.931 0.982 -11.502 1.00 94.88 82 ARG A CA 1
ATOM 614 C C . ARG A 1 82 ? 1.462 1.071 -11.083 1.00 94.88 82 ARG A C 1
ATOM 616 O O . ARG A 1 82 ? 1.168 1.073 -9.892 1.00 94.88 82 ARG A O 1
ATOM 623 N N . ALA A 1 83 ? 0.551 1.165 -12.053 1.00 95.94 83 ALA A N 1
ATOM 624 C CA . ALA A 1 83 ? -0.883 1.234 -11.779 1.00 95.94 83 ALA A CA 1
ATOM 625 C C . ALA A 1 83 ? -1.403 -0.078 -11.173 1.00 95.94 83 ALA A C 1
ATOM 627 O O . ALA A 1 83 ? -2.115 -0.054 -10.173 1.00 95.94 83 ALA A O 1
ATOM 628 N N . GLY A 1 84 ? -0.985 -1.215 -11.736 1.00 96.88 84 GLY A N 1
ATOM 629 C CA . GLY A 1 84 ? -1.308 -2.546 -11.237 1.00 96.88 84 GLY A CA 1
ATOM 630 C C . GLY A 1 84 ? -0.820 -2.747 -9.809 1.00 96.88 84 GLY A C 1
ATOM 631 O O . GLY A 1 84 ? -1.585 -3.194 -8.967 1.00 96.88 84 GLY A O 1
ATOM 632 N N . TYR A 1 85 ? 0.406 -2.334 -9.491 1.00 96.88 85 TYR A N 1
ATOM 633 C CA . TYR A 1 85 ? 0.926 -2.424 -8.131 1.00 96.88 85 TYR A CA 1
ATOM 634 C C . TYR A 1 85 ? 0.113 -1.579 -7.139 1.00 96.88 85 TYR A C 1
ATOM 636 O O . TYR A 1 85 ? -0.256 -2.079 -6.080 1.00 96.88 85 TYR A O 1
ATOM 644 N N . GLY A 1 86 ? -0.258 -0.345 -7.504 1.00 96.94 86 GLY A N 1
ATOM 645 C CA . GLY A 1 86 ? -1.153 0.484 -6.689 1.00 96.94 86 GLY A CA 1
ATOM 646 C C . GLY A 1 86 ? -2.519 -0.167 -6.443 1.00 96.94 86 GLY A C 1
ATOM 647 O O . GLY A 1 86 ? -3.014 -0.159 -5.317 1.00 96.94 86 GLY A O 1
ATOM 648 N N . LEU A 1 87 ? -3.101 -0.791 -7.472 1.00 98.00 87 LEU A N 1
ATOM 649 C CA . LEU A 1 87 ? -4.351 -1.540 -7.344 1.00 98.00 87 LEU A CA 1
ATOM 650 C C . LEU A 1 87 ? -4.194 -2.746 -6.409 1.00 98.00 87 LEU A C 1
ATOM 652 O O . LEU A 1 87 ? -5.022 -2.944 -5.524 1.00 98.00 87 LEU A O 1
ATOM 656 N N . VAL A 1 88 ? -3.128 -3.534 -6.568 1.00 97.75 88 VAL A N 1
ATOM 657 C CA . VAL A 1 88 ? -2.884 -4.718 -5.732 1.00 97.75 88 VAL A CA 1
ATOM 658 C C . VAL A 1 88 ? -2.612 -4.323 -4.277 1.00 97.75 88 VAL A C 1
ATOM 660 O O . VAL A 1 88 ? -3.075 -5.024 -3.384 1.00 97.75 88 VAL A O 1
ATOM 663 N N . LEU A 1 89 ? -1.961 -3.183 -4.008 1.00 98.12 89 LEU A N 1
ATOM 664 C CA . LEU A 1 89 ? -1.830 -2.642 -2.647 1.00 98.12 89 LEU A CA 1
ATOM 665 C C . LEU A 1 89 ? -3.199 -2.333 -2.025 1.00 98.12 89 LEU A C 1
ATOM 667 O O . LEU A 1 89 ? -3.461 -2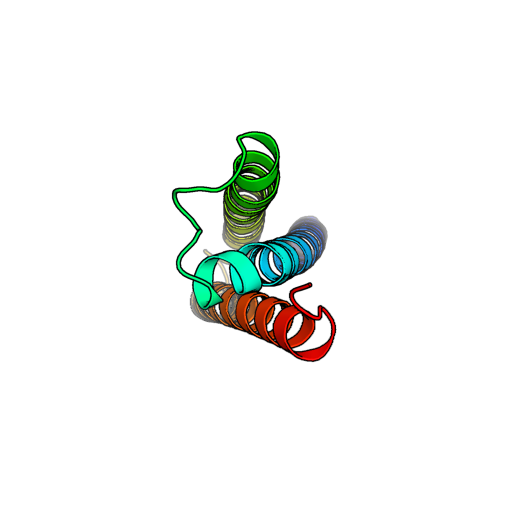.735 -0.894 1.00 98.12 89 LEU A O 1
ATOM 671 N N . ALA A 1 90 ? -4.097 -1.675 -2.765 1.00 97.69 90 ALA A N 1
ATOM 672 C CA . ALA A 1 90 ? -5.450 -1.391 -2.282 1.00 97.69 90 ALA A CA 1
ATOM 673 C C . ALA A 1 90 ? -6.244 -2.682 -2.009 1.00 97.69 90 ALA A C 1
ATOM 675 O O . ALA A 1 90 ? -6.911 -2.798 -0.979 1.00 97.69 90 ALA A O 1
ATOM 676 N N . VAL A 1 91 ? -6.123 -3.676 -2.894 1.00 98.31 91 VAL A N 1
ATOM 677 C CA . VAL A 1 91 ? -6.721 -5.005 -2.701 1.00 98.31 91 VAL A CA 1
ATOM 678 C C . VAL A 1 91 ? -6.128 -5.698 -1.473 1.00 98.31 91 VAL A C 1
ATOM 680 O O . VAL A 1 91 ? -6.879 -6.252 -0.678 1.00 98.31 91 VAL A O 1
ATOM 683 N N . ALA A 1 92 ? -4.811 -5.638 -1.267 1.00 98.00 92 ALA A N 1
ATOM 684 C CA . ALA A 1 92 ? -4.155 -6.225 -0.101 1.00 98.00 92 ALA A CA 1
ATOM 685 C C . ALA A 1 92 ? -4.667 -5.606 1.210 1.00 98.00 92 ALA A C 1
ATOM 687 O O . ALA A 1 92 ? -5.007 -6.351 2.131 1.00 98.00 92 ALA A O 1
ATOM 688 N N . CYS A 1 93 ? -4.819 -4.276 1.269 1.00 97.75 93 CYS A N 1
ATOM 689 C CA . CYS A 1 93 ? -5.464 -3.592 2.395 1.00 97.75 93 CYS A CA 1
ATOM 690 C C . CYS A 1 93 ? -6.890 -4.111 2.634 1.00 97.75 93 CYS A C 1
ATOM 692 O O . CYS A 1 93 ? -7.245 -4.447 3.762 1.00 97.75 93 CYS A O 1
ATOM 694 N N . ALA A 1 94 ? -7.709 -4.213 1.583 1.00 97.56 94 ALA A N 1
ATOM 695 C CA . ALA A 1 94 ? -9.084 -4.697 1.701 1.00 97.56 94 ALA A CA 1
ATOM 696 C C . ALA A 1 94 ? -9.144 -6.151 2.199 1.00 97.56 94 ALA A C 1
ATOM 698 O O . ALA A 1 94 ? -9.926 -6.470 3.093 1.00 97.56 94 ALA A O 1
ATOM 699 N N . VAL A 1 95 ? -8.274 -7.022 1.682 1.00 97.75 95 VAL A N 1
ATOM 700 C CA . VAL A 1 95 ? -8.157 -8.421 2.120 1.00 97.75 95 VAL A CA 1
ATOM 701 C C . VAL A 1 95 ? -7.724 -8.508 3.584 1.00 97.75 95 VAL A C 1
ATOM 703 O O . VAL A 1 95 ? -8.277 -9.313 4.330 1.00 97.75 95 VAL A O 1
ATOM 706 N N . GLY A 1 96 ? -6.777 -7.673 4.019 1.00 96.81 96 GLY A N 1
ATOM 707 C CA . GLY A 1 96 ? -6.378 -7.579 5.425 1.00 96.81 96 GLY A CA 1
ATOM 708 C C . GLY A 1 96 ? -7.530 -7.150 6.327 1.00 96.81 96 GLY A C 1
ATOM 709 O O . GLY A 1 96 ? -7.790 -7.775 7.356 1.00 96.81 96 GLY A O 1
ATOM 710 N N . ALA A 1 97 ? -8.294 -6.150 5.893 1.00 96.38 97 ALA A N 1
ATOM 711 C CA . ALA A 1 97 ? -9.458 -5.690 6.631 1.00 96.38 97 ALA A CA 1
ATOM 712 C C . ALA A 1 97 ? -10.539 -6.773 6.748 1.00 96.38 97 ALA A C 1
ATOM 714 O O . ALA A 1 97 ? -11.035 -7.038 7.843 1.00 96.38 97 ALA A O 1
ATOM 715 N N . MET A 1 98 ? -10.862 -7.453 5.644 1.00 96.12 98 MET A N 1
ATOM 716 C CA . MET A 1 98 ? -11.801 -8.579 5.633 1.00 96.12 98 MET A CA 1
ATOM 717 C C . MET A 1 98 ? -11.337 -9.730 6.525 1.00 96.12 98 MET A C 1
ATOM 719 O O . MET A 1 98 ? -12.146 -10.312 7.244 1.00 96.12 98 MET A O 1
ATOM 723 N N . TRP A 1 99 ? -10.041 -10.050 6.502 1.00 96.38 99 TRP A N 1
ATOM 724 C CA . TRP A 1 99 ? -9.459 -11.079 7.361 1.00 96.38 99 TRP A CA 1
ATOM 725 C C . TRP A 1 99 ? -9.694 -10.760 8.840 1.00 96.38 99 TRP A C 1
ATOM 727 O O . TRP A 1 99 ? -10.116 -11.643 9.587 1.00 96.38 99 TRP A O 1
ATOM 737 N N . SER A 1 100 ? -9.469 -9.502 9.233 1.00 94.69 100 SER A N 1
ATOM 738 C CA . SER A 1 100 ? -9.648 -9.021 10.606 1.00 94.69 100 SER A CA 1
ATOM 739 C C . SER A 1 100 ? -11.119 -9.048 11.021 1.00 94.69 100 SER A C 1
ATOM 741 O O . SER A 1 100 ? -11.458 -9.652 12.033 1.00 94.69 100 SER A O 1
ATOM 743 N N . MET A 1 101 ? -12.019 -8.530 10.177 1.00 92.25 101 MET A N 1
ATOM 744 C CA . MET A 1 101 ? -13.467 -8.562 10.426 1.00 92.25 101 MET A CA 1
ATOM 745 C C . MET A 1 101 ? -14.035 -9.984 10.546 1.00 92.25 101 MET A C 1
ATOM 747 O O . MET A 1 101 ? -14.992 -10.196 11.283 1.00 92.25 101 MET A O 1
ATOM 751 N N . ALA A 1 102 ? -13.467 -10.957 9.828 1.00 93.06 102 ALA A N 1
ATOM 752 C CA . ALA A 1 102 ? -13.934 -12.341 9.853 1.00 93.06 102 ALA A CA 1
ATOM 753 C C . ALA A 1 102 ? -13.391 -13.161 11.035 1.00 93.06 102 ALA A C 1
ATOM 755 O O . ALA A 1 102 ? -14.001 -14.163 11.402 1.00 93.06 102 ALA A O 1
ATOM 756 N N . ARG A 1 103 ? -12.224 -12.800 11.586 1.00 90.62 103 ARG A N 1
ATOM 757 C CA . ARG A 1 103 ? -11.509 -13.632 12.574 1.00 90.62 103 ARG A CA 1
ATOM 758 C C . ARG A 1 103 ? -11.339 -12.994 13.942 1.00 90.62 103 ARG A C 1
ATOM 760 O O . ARG A 1 103 ? -11.128 -13.723 14.906 1.00 90.62 103 ARG A O 1
ATOM 767 N N . VAL A 1 104 ? -11.407 -11.673 14.043 1.00 85.75 104 VAL A N 1
ATOM 768 C CA . VAL A 1 104 ? -11.248 -10.977 15.316 1.00 85.75 104 VAL A CA 1
ATOM 769 C C . VAL A 1 104 ? -12.627 -10.598 15.833 1.00 85.75 104 VAL A C 1
ATOM 771 O O . VAL A 1 104 ? -13.292 -9.705 15.311 1.00 85.75 104 VAL A O 1
ATOM 774 N N . VAL A 1 105 ? -13.068 -11.309 16.868 1.00 64.69 105 VAL A N 1
ATOM 775 C CA . VAL A 1 105 ? -14.281 -10.963 17.607 1.00 64.69 105 VAL A CA 1
ATOM 776 C C . VAL A 1 105 ? -13.949 -9.753 18.478 1.00 64.69 105 VAL A C 1
ATOM 778 O O . VAL A 1 105 ? -13.032 -9.812 19.294 1.00 64.69 105 VAL A O 1
ATOM 781 N N . SER A 1 106 ? -14.666 -8.647 18.280 1.00 58.72 106 SER A N 1
ATOM 782 C CA . SER A 1 106 ? -14.659 -7.525 19.220 1.00 58.72 106 SER A CA 1
ATOM 783 C C . SER A 1 106 ? -15.224 -8.030 20.552 1.00 58.72 106 SER A C 1
ATOM 785 O O . SER A 1 106 ? -16.427 -8.283 20.622 1.00 58.72 106 SER A O 1
ATOM 787 N N . LEU A 1 107 ? -14.353 -8.256 21.540 1.00 48.97 107 LEU A N 1
ATOM 788 C CA . LEU A 1 107 ? -14.737 -8.487 22.937 1.00 48.97 107 LEU A CA 1
ATOM 789 C C . LEU A 1 107 ? -15.352 -7.221 23.537 1.00 48.97 107 LEU A C 1
ATOM 791 O O . LEU A 1 107 ? -14.837 -6.121 23.220 1.00 48.97 107 LEU A O 1
#

pLDDT: mean 92.54, std 7.77, range [48.97, 98.31]

Mean predicted aligned error: 4.07 Å

Sequence (107 aa):
MEKGIIRSVALLCSLGGLGLAWAVGVFAAIPLRDGRLFSMSNTEMQVIGISFVTCLLVAWGSVHLLSIADKIENPRAYRIMRAGYGLVLAVACAVGAMWSMARVVSL

Foldseek 3Di:
DVLVVLLVVLVVLLVVLLVLLLQLLQLVQVCVVVVCLVVDDPVSVCSNVVSVVSSVVSLV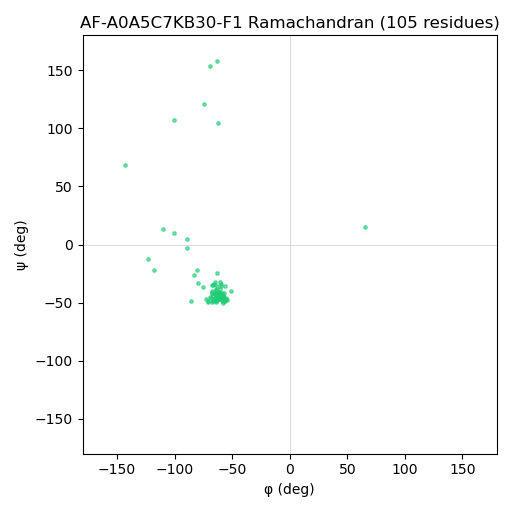VSLVSLCVNDCVPPVPVSVCVNVVSVVSSNVSSNVSNVVNVVPPDDD

Radius of gyration: 16.35 Å; Cα contacts (8 Å, |Δi|>4): 107; chains: 1; bounding box: 39×22×46 Å

Solvent-accessible surface area (backbone atoms only — not comparable to full-atom values): 5366 Å² total; per-residue (Å²): 113,70,55,60,52,40,46,52,52,18,51,54,34,40,53,53,18,35,54,26,24,19,48,27,15,35,62,44,35,59,35,57,75,70,72,36,63,90,73,52,54,72,64,61,49,44,56,35,48,50,32,44,53,51,19,51,53,33,41,50,50,16,51,51,38,38,43,73,57,26,43,82,84,38,49,66,60,41,52,51,52,51,52,49,50,56,50,50,31,55,50,28,19,50,53,19,20,51,51,32,70,76,71,56,78,86,124